Protein AF-A0A7S1IAM5-F1 (afdb_monomer_lite)

Sequence (178 aa):
SRVHEKMPWQCTGILQLQPPPAATAAVHCMEPLPDGLLAVSIDVGSGGGTGWHLVGATALSVPFACAVYVVDLTRSTVIVALKAHRDTVRCMCALPNGGLATGGGKHDATVRVWGPSWMKTEGEAVEGDSGQLQTVSEAIVLEKLGYCLALKALPDTKPGSGLFALAGARYNIVKICV

Foldseek 3Di:
DPDPPPPPDDDPAAADEWEPQQKDKDWQDKDDAPPQKIKTWIAIDRHRPHRDDDPRHHYEYDHDGQWIWIARPVVSYTQAIENAFPATFQEKDQAPQRKIWTAHAQVRFKIWIGGNCSVPDPDDPPPDDDPDHHYDHDTDIHNVLTHFNYKDWADDPDPPDRDTWIWGDDDPDIDIGD

Radius of gyration: 17.99 Å; chains: 1; bounding box: 57×42×45 Å

pLDDT: mean 85.85, std 16.1, range [36.22, 98.38]

Secondary structure (DSSP, 8-state):
-------------EEEEEPSTTEEEEEEEEEE-GGGEEEEEEEEEE--------TTEEEEE---TTEEEEEETTTTEEEEEE---SS---EEEE-TTS-EEEE--TTT--EEEE-GGGG---S---TTS--PPPEE---EEETTT-S-SEEEEEE--STT---EEEEEEETTEEEEE-

InterPro domains:
  IPR011047 Quinoprotein alcohol dehydrogenase-like superfamily [SSF50998] (17-116)
  IPR015943 WD40/YVTN repeat-like-containing domain superfamily [G3DSA:2.130.10.10] (9-137)

Structure (mmCIF, N/CA/C/O backbone):
data_AF-A0A7S1IAM5-F1
#
_entry.id   AF-A0A7S1IAM5-F1
#
loop_
_atom_site.group_PDB
_atom_site.id
_atom_site.type_symbol
_atom_site.label_atom_id
_atom_site.label_alt_id
_atom_site.label_comp_id
_atom_site.label_asym_id
_atom_site.label_entity_id
_atom_site.label_seq_id
_atom_site.pdbx_PDB_ins_code
_atom_site.Cartn_x
_atom_site.Cartn_y
_atom_site.Cartn_z
_atom_site.occupancy
_atom_site.B_iso_or_equiv
_atom_site.auth_seq_id
_atom_site.auth_comp_id
_atom_site.auth_asym_id
_atom_site.auth_atom_id
_atom_site.pdbx_PDB_model_num
ATOM 1 N N . SER A 1 1 ? -38.601 5.805 -18.388 1.00 47.31 1 SER A N 1
ATOM 2 C CA . SER A 1 1 ? -37.395 5.773 -19.238 1.00 47.31 1 SER A CA 1
ATOM 3 C C . SER A 1 1 ? -36.246 6.433 -18.488 1.00 47.31 1 SER A C 1
ATOM 5 O O . SER A 1 1 ? -36.083 7.643 -18.550 1.00 47.31 1 SER A O 1
ATOM 7 N N . ARG A 1 2 ? -35.485 5.669 -17.691 1.00 45.38 2 ARG A N 1
ATOM 8 C CA . ARG A 1 2 ? -34.255 6.192 -17.079 1.00 45.38 2 ARG A CA 1
ATOM 9 C C . ARG A 1 2 ? -33.126 5.991 -18.076 1.00 45.38 2 ARG A C 1
ATOM 11 O O . ARG A 1 2 ? -32.802 4.863 -18.430 1.00 45.38 2 ARG A O 1
ATOM 18 N N . VAL A 1 3 ? -32.651 7.114 -18.591 1.00 51.19 3 VAL A N 1
ATOM 19 C CA . VAL A 1 3 ? -31.561 7.230 -19.549 1.00 51.19 3 VAL A CA 1
ATOM 20 C C . VAL A 1 3 ? -30.326 6.558 -18.955 1.00 51.19 3 VAL A C 1
ATOM 22 O O . VAL A 1 3 ? -29.945 6.840 -17.822 1.00 51.19 3 VAL A O 1
ATOM 25 N N . HIS A 1 4 ? -29.731 5.647 -19.719 1.00 54.06 4 HIS A N 1
ATOM 26 C CA . HIS A 1 4 ? -28.371 5.182 -19.503 1.00 54.06 4 HIS A CA 1
ATOM 27 C C . HIS A 1 4 ? -27.433 6.388 -19.625 1.00 54.06 4 HIS A C 1
ATOM 29 O O . HIS A 1 4 ? -27.027 6.747 -20.730 1.00 54.06 4 HIS A O 1
ATOM 35 N N . GLU A 1 5 ? -27.106 7.035 -18.508 1.00 59.03 5 GLU A N 1
ATOM 36 C CA . GLU A 1 5 ? -25.933 7.901 -18.440 1.00 59.03 5 GLU A CA 1
ATOM 37 C C . GLU A 1 5 ? -24.716 7.017 -18.714 1.00 59.03 5 GLU A C 1
ATOM 39 O O . GLU A 1 5 ? -24.257 6.251 -17.866 1.00 59.03 5 GLU A O 1
ATOM 44 N N . LYS A 1 6 ? -24.234 7.057 -19.961 1.00 62.72 6 LYS A N 1
ATOM 45 C CA . LYS A 1 6 ? -22.914 6.545 -20.314 1.00 62.72 6 LYS A CA 1
ATOM 46 C C . LYS A 1 6 ? -21.925 7.321 -19.458 1.00 62.72 6 LYS A C 1
ATOM 48 O O . LYS A 1 6 ? -21.659 8.476 -19.766 1.00 62.72 6 LYS A O 1
ATOM 53 N N . MET A 1 7 ? -21.404 6.704 -18.400 1.00 58.72 7 MET A N 1
ATOM 54 C CA . MET A 1 7 ? -20.249 7.247 -17.694 1.00 58.72 7 MET A CA 1
ATOM 55 C C . MET A 1 7 ? -19.121 7.401 -18.724 1.00 58.72 7 MET A C 1
ATOM 57 O O . MET A 1 7 ? -18.696 6.390 -19.296 1.00 58.72 7 MET A O 1
ATOM 61 N N . PRO A 1 8 ? -18.679 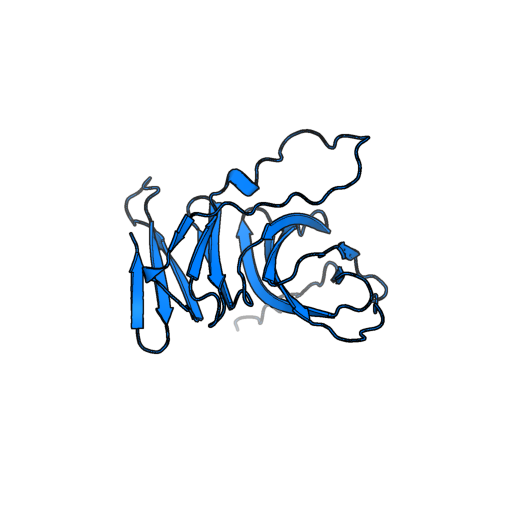8.631 -19.045 1.00 74.38 8 PRO A N 1
ATOM 62 C CA . PRO A 1 8 ? -17.608 8.820 -19.999 1.00 74.38 8 PRO A CA 1
ATOM 63 C C . PRO A 1 8 ? -16.304 8.539 -19.260 1.00 74.38 8 PRO A C 1
ATOM 65 O O . PRO A 1 8 ? -15.711 9.424 -18.653 1.00 74.38 8 PRO A O 1
ATOM 68 N N . TRP A 1 9 ? -15.873 7.281 -19.269 1.00 75.25 9 TRP A N 1
ATOM 69 C CA . TRP A 1 9 ? -14.523 6.933 -18.848 1.00 75.25 9 TRP A CA 1
ATOM 70 C C . TRP A 1 9 ? -13.544 7.678 -19.757 1.00 75.25 9 TRP A C 1
ATOM 72 O O . TRP A 1 9 ? -13.451 7.384 -20.949 1.00 75.25 9 TRP A O 1
ATOM 82 N N . GLN A 1 10 ? -12.848 8.670 -19.208 1.00 76.50 10 GLN A N 1
ATOM 83 C CA . GLN A 1 10 ? -11.787 9.388 -19.903 1.00 76.50 10 GLN A CA 1
ATOM 84 C C . GLN A 1 10 ? -10.450 8.974 -19.299 1.00 76.50 10 GLN A C 1
ATOM 86 O O . GLN A 1 10 ? -10.197 9.181 -18.115 1.00 76.50 10 GLN A O 1
ATOM 91 N N . CYS A 1 11 ? -9.595 8.367 -20.120 1.00 75.88 11 CYS A N 1
ATOM 92 C CA . CYS A 1 11 ? -8.197 8.163 -19.770 1.00 75.88 11 CYS A CA 1
ATOM 93 C C . CYS A 1 11 ? -7.481 9.510 -19.929 1.00 75.88 11 CYS A C 1
ATOM 95 O O . CYS A 1 11 ? -7.352 10.009 -21.044 1.00 75.88 11 CYS A O 1
ATOM 97 N N . THR A 1 12 ? -7.078 10.120 -18.815 1.00 79.81 12 THR A N 1
ATOM 98 C CA . THR A 1 12 ? -6.404 11.430 -18.791 1.00 79.81 12 THR A CA 1
ATOM 99 C C . THR A 1 12 ? -4.897 11.326 -19.029 1.00 79.81 12 THR A C 1
ATOM 101 O O . THR A 1 12 ? -4.267 12.311 -19.399 1.00 79.81 12 THR A O 1
ATOM 104 N N . GLY A 1 13 ? -4.323 10.135 -18.854 1.00 86.88 13 GLY A N 1
ATOM 105 C CA . GLY A 1 13 ? -2.911 9.848 -19.071 1.00 86.88 13 GLY A CA 1
ATOM 106 C C . GLY A 1 13 ? -2.575 8.403 -18.715 1.00 86.88 13 GLY A C 1
ATOM 107 O O . GLY A 1 13 ? -3.387 7.690 -18.120 1.00 86.88 13 GLY A O 1
ATOM 108 N N . ILE A 1 14 ? -1.371 7.969 -19.086 1.00 91.88 14 ILE A N 1
ATOM 109 C CA . ILE A 1 14 ? -0.841 6.654 -18.722 1.00 91.88 14 ILE A CA 1
ATOM 110 C C . ILE A 1 14 ? 0.396 6.869 -17.860 1.00 91.88 14 ILE A C 1
ATOM 112 O O . ILE A 1 14 ? 1.330 7.548 -18.276 1.00 91.88 14 ILE A O 1
ATOM 116 N N . LEU A 1 15 ? 0.409 6.280 -16.668 1.00 93.00 15 LEU A N 1
ATOM 117 C CA . LEU A 1 15 ? 1.576 6.253 -15.791 1.00 93.00 15 LEU A CA 1
ATOM 118 C C . LEU A 1 15 ? 2.219 4.877 -15.888 1.00 93.00 15 LEU A C 1
ATOM 120 O O . LEU A 1 15 ? 1.532 3.862 -15.766 1.00 93.00 15 LEU A O 1
ATOM 124 N N . GLN A 1 16 ? 3.530 4.836 -16.095 1.00 92.25 16 GLN A N 1
ATOM 125 C CA . GLN A 1 16 ? 4.264 3.587 -16.193 1.00 92.25 16 GLN A CA 1
ATOM 126 C C . GLN A 1 16 ? 5.327 3.497 -15.106 1.00 92.25 16 GLN A C 1
ATOM 128 O O . GLN A 1 16 ? 6.308 4.234 -15.113 1.00 92.25 16 GLN A O 1
ATOM 133 N N . LEU A 1 17 ? 5.158 2.533 -14.204 1.00 91.06 17 LEU A N 1
ATOM 134 C CA . LEU A 1 17 ? 6.149 2.224 -13.181 1.00 91.06 17 LEU A CA 1
ATOM 135 C C . LEU A 1 17 ? 7.381 1.583 -13.831 1.00 91.06 17 LEU A C 1
ATOM 137 O O . LEU A 1 17 ? 7.283 0.541 -14.480 1.00 91.06 17 LEU A O 1
ATOM 141 N N . GLN A 1 18 ? 8.532 2.221 -13.659 1.00 90.06 18 GLN A N 1
ATOM 142 C CA . GLN A 1 18 ? 9.816 1.801 -14.195 1.00 90.06 18 GLN A CA 1
ATOM 143 C C . GLN A 1 18 ? 10.714 1.257 -13.076 1.00 90.06 18 GLN A C 1
ATOM 145 O O . GLN A 1 18 ? 11.271 2.042 -12.301 1.00 90.06 18 GLN A O 1
ATOM 150 N N . PRO A 1 19 ? 10.862 -0.075 -12.966 1.00 88.38 19 PRO A N 1
ATOM 151 C CA . PRO A 1 19 ? 11.851 -0.672 -12.077 1.00 88.38 19 PRO A CA 1
ATOM 152 C C . PRO A 1 19 ? 13.279 -0.429 -12.595 1.00 88.38 19 PRO A C 1
ATOM 154 O O . PRO A 1 19 ? 13.461 0.063 -13.714 1.00 88.38 19 PRO A O 1
ATOM 157 N N . PRO A 1 20 ? 14.313 -0.801 -11.817 1.00 86.62 20 PRO A N 1
ATOM 158 C CA . PRO A 1 20 ? 15.690 -0.768 -12.288 1.00 86.62 20 PRO A CA 1
ATOM 159 C C . PRO A 1 20 ? 15.877 -1.560 -13.597 1.00 86.62 20 PRO A C 1
ATOM 161 O O . PRO A 1 20 ? 15.121 -2.500 -13.864 1.00 86.62 20 PRO A O 1
ATOM 164 N N . PRO A 1 21 ? 16.897 -1.231 -14.411 1.00 83.56 21 PRO A N 1
ATOM 165 C CA . PRO A 1 21 ? 17.196 -1.976 -15.630 1.00 83.56 21 PRO A CA 1
ATOM 166 C C . PRO A 1 21 ? 17.321 -3.483 -15.371 1.00 83.56 21 PRO A C 1
ATOM 168 O O . PRO A 1 21 ? 17.897 -3.894 -14.366 1.00 83.56 21 PRO A O 1
ATOM 171 N N . ALA A 1 22 ? 16.803 -4.298 -16.296 1.00 79.25 22 ALA A N 1
ATOM 172 C CA . ALA A 1 22 ? 16.767 -5.763 -16.199 1.00 79.25 22 ALA A CA 1
ATOM 173 C C . ALA A 1 22 ? 15.954 -6.327 -15.014 1.00 79.25 22 ALA A C 1
ATOM 175 O O . ALA A 1 22 ? 16.090 -7.505 -14.677 1.00 79.25 22 ALA A O 1
ATOM 176 N N . ALA A 1 23 ? 15.095 -5.508 -14.403 1.00 83.69 23 ALA A N 1
ATOM 177 C CA . ALA A 1 23 ? 14.074 -5.957 -13.475 1.00 83.69 23 ALA A CA 1
ATOM 178 C C . ALA A 1 23 ? 12.676 -5.793 -14.084 1.00 83.69 23 ALA A C 1
ATOM 180 O O . ALA A 1 23 ? 12.433 -4.965 -14.963 1.00 83.69 23 ALA A O 1
ATOM 181 N N . THR A 1 24 ? 11.737 -6.593 -13.592 1.00 82.69 24 THR A N 1
ATOM 182 C CA . THR A 1 24 ? 10.314 -6.482 -13.937 1.00 82.69 24 THR A CA 1
ATOM 183 C C . THR A 1 24 ? 9.550 -5.997 -12.719 1.00 82.69 24 THR A C 1
ATOM 185 O O . THR A 1 24 ? 9.876 -6.400 -11.608 1.00 82.69 24 THR A O 1
ATOM 188 N N . ALA A 1 25 ? 8.548 -5.142 -12.914 1.00 83.62 25 ALA A N 1
ATOM 189 C CA . ALA A 1 25 ? 7.653 -4.708 -11.849 1.00 83.62 25 ALA A CA 1
ATOM 190 C C . ALA A 1 25 ? 6.241 -5.205 -12.143 1.00 83.62 25 ALA A C 1
ATOM 192 O O . ALA A 1 25 ? 5.740 -5.036 -13.256 1.00 83.62 25 ALA A O 1
ATOM 193 N N . ALA A 1 26 ? 5.597 -5.782 -11.136 1.00 87.94 26 ALA A N 1
ATOM 194 C CA . ALA A 1 26 ? 4.183 -6.114 -11.168 1.00 87.94 26 ALA A CA 1
ATOM 195 C C . ALA A 1 26 ? 3.449 -5.310 -10.095 1.00 87.94 26 ALA A C 1
ATOM 197 O O . ALA A 1 26 ? 3.884 -5.263 -8.945 1.00 87.94 26 ALA A O 1
ATOM 198 N N . VAL A 1 27 ? 2.322 -4.700 -10.466 1.00 92.81 27 VAL A N 1
ATOM 19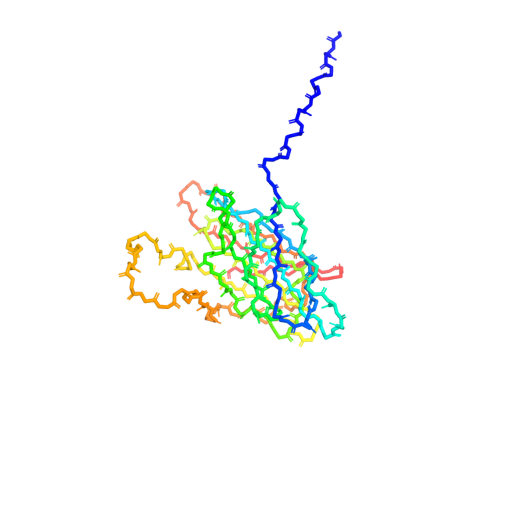9 C CA . VAL A 1 27 ? 1.408 -4.087 -9.497 1.00 92.81 27 VAL A CA 1
ATOM 200 C C . VAL A 1 27 ? 0.569 -5.190 -8.862 1.00 92.81 27 VAL A C 1
ATOM 202 O O . VAL A 1 27 ? -0.120 -5.924 -9.569 1.00 92.81 27 VAL A O 1
ATOM 205 N N . HIS A 1 28 ? 0.609 -5.302 -7.535 1.00 93.50 28 HIS A N 1
ATOM 206 C CA . HIS A 1 28 ? -0.130 -6.344 -6.808 1.00 93.50 28 HIS A CA 1
ATOM 207 C C . HIS A 1 28 ? -1.418 -5.848 -6.172 1.00 93.50 28 HIS A C 1
ATOM 209 O O . HIS A 1 28 ? -2.428 -6.550 -6.179 1.00 93.50 28 HIS A O 1
ATOM 215 N N . CYS A 1 29 ? -1.384 -4.650 -5.604 1.00 95.31 29 CYS A N 1
ATOM 216 C CA . CYS A 1 29 ? -2.560 -4.008 -5.047 1.00 95.31 29 CYS A CA 1
ATOM 217 C C . CYS A 1 29 ? -2.402 -2.492 -5.113 1.00 95.31 29 CYS A C 1
ATOM 219 O O . CYS A 1 29 ? -1.288 -1.965 -5.163 1.00 95.31 29 CYS A O 1
ATOM 221 N N . MET A 1 30 ? -3.535 -1.803 -5.135 1.00 97.69 30 MET A N 1
ATOM 222 C CA . MET A 1 30 ? -3.609 -0.349 -5.141 1.00 97.69 30 MET A CA 1
ATOM 223 C C . MET A 1 30 ? -4.673 0.093 -4.151 1.00 97.69 30 MET A C 1
ATOM 225 O O . MET A 1 30 ? -5.664 -0.614 -3.972 1.00 97.69 30 MET A O 1
ATOM 229 N N . GLU A 1 31 ? -4.463 1.247 -3.533 1.00 97.94 31 GLU A N 1
ATOM 230 C CA . GLU A 1 31 ? -5.406 1.840 -2.594 1.00 97.94 31 GLU A CA 1
ATOM 231 C C . GLU A 1 31 ? -5.499 3.344 -2.864 1.00 97.94 31 GLU A C 1
ATOM 233 O O . GLU A 1 31 ? -4.473 4.032 -2.802 1.00 97.94 31 GLU A O 1
ATOM 238 N N . PRO A 1 32 ? -6.693 3.869 -3.196 1.00 96.62 32 PRO A N 1
ATOM 239 C CA . PRO A 1 32 ? -6.880 5.302 -3.329 1.00 96.62 32 PRO A CA 1
ATOM 240 C C . PRO A 1 32 ? -6.680 5.965 -1.968 1.00 96.62 32 PRO A C 1
ATOM 242 O O . PRO A 1 32 ? -7.205 5.517 -0.949 1.00 96.62 32 PRO A O 1
ATOM 245 N N . LEU A 1 33 ? -5.927 7.053 -1.972 1.00 95.44 33 LEU A N 1
ATOM 246 C CA . LEU A 1 33 ? -5.717 7.907 -0.817 1.00 95.44 33 LEU A CA 1
ATOM 247 C C . LEU A 1 33 ? -6.429 9.254 -1.060 1.00 95.44 33 LEU A C 1
ATOM 249 O O . LEU A 1 33 ? -6.842 9.541 -2.189 1.00 95.44 33 LEU A O 1
ATOM 253 N N . PRO A 1 34 ? -6.624 10.080 -0.018 1.00 90.88 34 PRO A N 1
ATOM 254 C CA . PRO A 1 34 ? -7.127 11.443 -0.186 1.00 90.88 34 PRO A CA 1
ATOM 255 C C . PRO A 1 34 ? -6.285 12.280 -1.166 1.00 90.88 34 PRO A C 1
ATOM 257 O O . PRO A 1 34 ? -5.164 11.915 -1.514 1.00 90.88 34 PRO A O 1
ATOM 260 N N . ASP A 1 35 ? -6.839 13.408 -1.613 1.00 88.75 35 ASP A N 1
ATOM 261 C CA . ASP A 1 35 ? -6.121 14.449 -2.369 1.00 88.75 35 ASP A CA 1
ATOM 262 C C . ASP A 1 35 ? -5.515 14.002 -3.713 1.00 88.75 35 ASP A C 1
ATOM 264 O O . ASP A 1 35 ? -4.520 14.543 -4.189 1.00 88.75 35 ASP A O 1
ATOM 268 N N . GLY A 1 36 ? -6.137 13.014 -4.365 1.00 90.38 36 GLY A N 1
ATOM 269 C CA . GLY A 1 36 ? -5.683 12.523 -5.671 1.00 90.38 36 GLY A CA 1
ATOM 270 C C . GLY A 1 36 ? -4.413 11.675 -5.591 1.00 90.38 36 GLY A C 1
ATOM 271 O O . GLY A 1 36 ? -3.729 11.490 -6.599 1.00 90.38 36 GLY A O 1
ATOM 272 N N . LEU A 1 37 ? -4.102 11.153 -4.404 1.00 93.94 37 LEU A N 1
ATOM 273 C CA . LEU A 1 37 ? -2.987 10.248 -4.185 1.00 93.94 37 LEU A CA 1
ATOM 274 C C . LEU A 1 37 ? -3.411 8.788 -4.399 1.00 93.94 37 LEU A C 1
ATOM 276 O O . LEU A 1 37 ? -4.542 8.382 -4.127 1.00 93.94 37 LEU A O 1
ATOM 280 N N . LEU A 1 38 ? -2.472 7.965 -4.854 1.00 96.56 38 LEU A N 1
ATOM 281 C CA . LEU A 1 38 ? -2.659 6.530 -5.034 1.00 96.56 38 LEU A CA 1
ATOM 282 C C . LEU A 1 38 ? -1.496 5.774 -4.400 1.00 96.56 38 LEU A C 1
ATOM 284 O O . LEU A 1 38 ? -0.348 5.950 -4.803 1.00 96.56 38 LEU A O 1
ATOM 288 N N . ALA A 1 39 ? -1.785 4.900 -3.438 1.00 97.44 39 ALA A N 1
ATOM 289 C CA . ALA A 1 39 ? -0.815 3.921 -2.974 1.00 97.44 39 ALA A CA 1
ATOM 290 C C . ALA A 1 39 ? -0.784 2.745 -3.951 1.00 97.44 39 ALA A C 1
ATOM 292 O O . ALA A 1 39 ? -1.818 2.148 -4.251 1.00 97.44 39 ALA A O 1
ATOM 293 N N . VAL A 1 40 ? 0.403 2.386 -4.423 1.00 97.56 40 VAL A N 1
ATOM 294 C CA . VAL A 1 40 ? 0.623 1.290 -5.363 1.00 97.56 40 VAL A CA 1
ATOM 295 C C . VAL A 1 40 ? 1.678 0.361 -4.795 1.00 97.56 40 VAL A C 1
ATOM 297 O O . VAL A 1 40 ? 2.835 0.744 -4.623 1.00 97.56 40 VAL A O 1
ATOM 300 N N . SER A 1 41 ? 1.293 -0.877 -4.504 1.00 95.94 41 SER A N 1
ATOM 301 C CA . SER A 1 41 ? 2.267 -1.914 -4.201 1.00 95.94 41 SER A CA 1
ATOM 302 C C . SER A 1 41 ? 2.861 -2.452 -5.485 1.00 95.94 41 SER A C 1
ATOM 304 O O . SER A 1 41 ? 2.127 -2.835 -6.403 1.00 95.94 41 SER A O 1
ATOM 306 N N . ILE A 1 42 ? 4.185 -2.574 -5.482 1.00 90.25 42 ILE A N 1
ATOM 307 C CA . ILE A 1 42 ? 4.891 -3.331 -6.500 1.00 90.25 42 ILE A CA 1
ATOM 308 C C . ILE A 1 42 ? 5.665 -4.488 -5.893 1.00 90.25 42 ILE A C 1
ATOM 310 O O . ILE A 1 42 ? 6.195 -4.404 -4.780 1.00 90.25 42 ILE A O 1
ATOM 314 N N . ASP A 1 43 ? 5.777 -5.543 -6.681 1.00 83.94 43 ASP A N 1
ATOM 315 C CA . ASP A 1 43 ? 6.832 -6.523 -6.515 1.00 83.94 43 ASP A CA 1
ATOM 316 C C . ASP A 1 43 ? 7.798 -6.411 -7.686 1.00 83.94 43 ASP A C 1
ATOM 318 O O . ASP A 1 43 ? 7.382 -6.181 -8.827 1.00 83.94 43 ASP A O 1
ATOM 322 N N . VAL A 1 44 ? 9.088 -6.529 -7.386 1.00 75.50 44 VAL A N 1
ATOM 323 C CA . VAL A 1 44 ? 10.145 -6.426 -8.386 1.00 75.50 44 VAL A CA 1
ATOM 324 C C . VAL A 1 44 ? 10.773 -7.803 -8.530 1.00 75.50 44 VAL A C 1
ATOM 326 O O . VAL A 1 44 ? 11.514 -8.259 -7.662 1.00 75.50 44 VAL A O 1
ATOM 329 N N . GLY A 1 45 ? 10.444 -8.476 -9.629 1.00 70.44 45 GLY A N 1
ATOM 330 C CA . GLY A 1 45 ? 10.973 -9.791 -9.961 1.00 70.44 45 GLY A CA 1
ATOM 331 C C . GLY A 1 45 ? 12.259 -9.695 -10.777 1.00 70.44 45 GLY A C 1
ATOM 332 O O . GLY A 1 45 ? 12.417 -8.808 -11.624 1.00 70.44 45 GLY A O 1
ATOM 333 N N . SER A 1 46 ? 13.156 -10.658 -10.574 1.00 63.44 46 SER A N 1
ATOM 334 C CA . SER A 1 46 ? 14.281 -10.914 -11.468 1.00 63.44 46 SER A CA 1
ATOM 335 C C . SER A 1 46 ? 13.756 -11.533 -12.764 1.00 63.44 46 SER A C 1
ATOM 337 O O . SER A 1 46 ? 13.394 -12.704 -12.830 1.00 63.44 46 SER A O 1
ATOM 339 N N . GLY A 1 47 ? 13.694 -10.725 -13.814 1.00 61.12 47 GLY A N 1
ATOM 340 C CA . GLY A 1 47 ? 13.292 -11.161 -15.142 1.00 61.12 47 GLY A CA 1
ATOM 341 C C . GLY A 1 47 ? 13.969 -10.275 -16.169 1.00 61.12 47 GLY A C 1
ATOM 342 O O . GLY A 1 47 ? 14.020 -9.065 -15.980 1.00 61.12 47 GLY A O 1
ATOM 343 N N . GLY A 1 48 ? 14.476 -10.869 -17.253 1.00 56.78 48 GLY A N 1
ATOM 344 C CA . GLY A 1 48 ? 15.119 -10.173 -18.375 1.00 56.78 48 GLY A CA 1
ATOM 345 C C . GLY A 1 48 ? 14.151 -9.324 -19.204 1.00 56.78 48 GLY A C 1
ATOM 346 O O . GLY A 1 48 ? 14.192 -9.361 -20.430 1.00 56.78 48 GLY A O 1
ATOM 347 N N . GLY A 1 49 ? 13.246 -8.596 -18.547 1.00 56.44 49 GLY A N 1
ATOM 348 C CA . GLY A 1 49 ? 12.423 -7.584 -19.172 1.00 56.44 49 GLY A CA 1
ATOM 349 C C . GLY A 1 49 ? 13.344 -6.508 -19.717 1.00 56.44 49 GLY A C 1
ATOM 350 O O . GLY A 1 49 ? 13.923 -5.723 -18.969 1.00 56.44 49 GLY A O 1
ATOM 351 N N . THR A 1 50 ? 13.491 -6.472 -21.038 1.00 53.91 50 THR A N 1
ATOM 352 C CA . THR A 1 50 ? 13.919 -5.255 -21.720 1.00 53.91 50 THR A CA 1
ATOM 353 C C . THR A 1 50 ? 12.986 -4.148 -21.246 1.00 53.91 50 THR A C 1
ATOM 355 O O . THR A 1 50 ? 11.776 -4.367 -21.225 1.00 53.91 50 THR A O 1
ATOM 358 N N . GLY A 1 51 ? 13.526 -3.016 -20.792 1.00 59.16 51 GLY A N 1
ATOM 359 C CA . GLY A 1 51 ? 12.751 -1.903 -20.241 1.00 59.16 51 GLY A CA 1
ATOM 360 C C . GLY A 1 51 ? 11.808 -1.319 -21.286 1.00 59.16 51 GLY A C 1
ATOM 361 O O . GLY A 1 51 ? 12.132 -0.336 -21.945 1.00 59.16 51 GLY A O 1
ATOM 362 N N . TRP A 1 52 ? 10.658 -1.961 -21.476 1.00 67.69 52 TRP A N 1
ATOM 363 C CA . TRP A 1 52 ? 9.611 -1.488 -22.358 1.00 67.69 52 TRP A CA 1
ATOM 364 C C . TRP A 1 52 ? 9.108 -0.183 -21.771 1.00 67.69 52 TRP A C 1
ATOM 366 O O . TRP A 1 52 ? 8.615 -0.167 -20.649 1.00 67.69 52 TRP A O 1
ATOM 376 N N . HIS A 1 53 ? 9.246 0.904 -22.515 1.00 76.62 53 HIS A N 1
ATOM 377 C CA . HIS A 1 53 ? 8.584 2.159 -22.211 1.00 76.62 53 HIS A CA 1
ATOM 378 C C . HIS A 1 53 ? 7.444 2.331 -23.209 1.00 76.62 53 HIS A C 1
ATOM 380 O O . HIS A 1 53 ? 7.668 2.351 -24.421 1.00 76.62 53 HIS A O 1
ATOM 386 N N . LEU A 1 54 ? 6.215 2.400 -22.710 1.00 83.38 54 LEU A N 1
ATOM 387 C CA . LEU A 1 54 ? 5.040 2.633 -23.525 1.00 83.38 54 LEU A CA 1
ATOM 388 C C . LEU A 1 54 ? 5.084 4.076 -24.032 1.00 83.38 54 LEU A C 1
ATOM 390 O O . LEU A 1 54 ? 5.203 5.026 -23.259 1.00 83.38 54 LEU A O 1
ATOM 394 N N . VAL A 1 55 ? 4.994 4.246 -25.349 1.00 86.06 55 VAL A N 1
ATOM 395 C CA . VAL A 1 55 ? 5.002 5.574 -25.970 1.00 86.06 55 VAL A CA 1
ATOM 396 C C . VAL A 1 55 ? 3.821 6.390 -25.440 1.00 86.06 55 VAL A C 1
ATOM 398 O O . VAL A 1 55 ? 2.684 5.927 -25.466 1.00 86.06 55 VAL A O 1
ATOM 401 N N . GLY A 1 56 ? 4.099 7.603 -24.957 1.00 86.62 56 GLY A N 1
ATOM 402 C CA . GLY A 1 56 ? 3.094 8.501 -24.382 1.00 86.62 56 GLY A CA 1
ATOM 403 C C . GLY A 1 56 ? 2.778 8.260 -22.902 1.00 86.62 56 GLY A C 1
ATOM 404 O O . GLY A 1 56 ? 1.980 9.009 -22.346 1.00 86.62 56 GLY A O 1
ATOM 405 N N . ALA A 1 57 ? 3.395 7.264 -22.256 1.00 90.75 57 ALA A N 1
ATOM 406 C CA . ALA A 1 57 ? 3.304 7.108 -20.810 1.00 90.75 57 ALA A CA 1
ATOM 407 C C . ALA A 1 57 ? 4.303 8.017 -20.077 1.00 90.75 57 ALA A C 1
ATOM 409 O O . ALA A 1 57 ? 5.429 8.221 -20.532 1.00 90.75 57 ALA A O 1
ATOM 410 N N . THR A 1 58 ? 3.900 8.521 -18.912 1.00 92.19 58 THR A N 1
ATOM 411 C CA . THR A 1 58 ? 4.802 9.163 -17.956 1.00 92.19 58 THR A CA 1
ATOM 412 C C . THR A 1 58 ? 5.504 8.081 -17.144 1.00 92.19 58 THR A C 1
ATOM 414 O O . THR A 1 58 ? 4.871 7.347 -16.382 1.00 92.19 58 THR A O 1
ATOM 417 N N . ALA A 1 59 ? 6.819 7.980 -17.309 1.00 90.94 59 ALA A N 1
ATOM 418 C CA . ALA A 1 59 ? 7.668 7.075 -16.550 1.00 90.94 59 ALA A CA 1
ATOM 419 C C . ALA A 1 59 ? 7.793 7.489 -15.074 1.00 90.94 59 ALA A C 1
ATOM 421 O O . ALA A 1 59 ? 8.140 8.626 -14.764 1.00 90.94 59 ALA A O 1
ATOM 422 N N . LEU A 1 60 ? 7.588 6.535 -14.166 1.00 92.38 60 LEU A N 1
ATOM 423 C CA . LEU A 1 60 ? 7.693 6.704 -12.720 1.00 92.38 60 LEU A CA 1
ATOM 424 C C . LEU A 1 60 ? 8.739 5.745 -12.152 1.00 92.38 60 LEU A C 1
ATOM 426 O O . LEU A 1 60 ? 8.530 4.535 -12.150 1.00 92.38 60 LEU A O 1
ATOM 430 N N . SER A 1 61 ? 9.857 6.270 -11.653 1.00 90.12 61 SER A N 1
ATOM 431 C CA . SER A 1 61 ? 10.939 5.444 -11.101 1.00 90.12 61 SER A CA 1
ATOM 432 C C . SER A 1 61 ? 10.511 4.718 -9.822 1.00 90.12 61 SER A C 1
ATOM 434 O O . SER A 1 61 ? 10.076 5.348 -8.855 1.00 90.12 61 SER A O 1
ATOM 436 N N . VAL A 1 62 ? 10.670 3.391 -9.805 1.00 90.62 62 VAL A N 1
ATOM 437 C CA . VAL A 1 62 ? 10.304 2.529 -8.675 1.00 90.62 62 VAL A CA 1
ATOM 438 C C . VAL A 1 62 ? 11.416 1.521 -8.314 1.00 90.62 62 VAL A C 1
ATOM 440 O O . VAL A 1 62 ? 11.358 0.341 -8.653 1.00 90.62 62 VAL A O 1
ATOM 443 N N . PRO A 1 63 ? 12.476 1.962 -7.612 1.00 89.12 63 PRO A N 1
ATOM 444 C CA . PRO A 1 63 ? 13.700 1.169 -7.449 1.00 89.12 63 PRO A CA 1
ATOM 445 C C . PRO A 1 63 ? 13.656 0.032 -6.408 1.00 89.12 63 PRO A C 1
ATOM 447 O O . PRO A 1 63 ? 14.615 -0.731 -6.313 1.00 89.12 63 PRO A O 1
ATOM 450 N N . PHE A 1 64 ? 12.606 -0.085 -5.596 1.00 89.12 64 PHE A N 1
ATOM 451 C CA . PHE A 1 64 ? 12.547 -0.974 -4.433 1.00 89.12 64 PHE A CA 1
ATOM 452 C C . PHE A 1 64 ? 11.512 -2.085 -4.625 1.00 89.12 64 PHE A C 1
ATOM 454 O O . PHE A 1 64 ? 10.348 -1.828 -4.927 1.00 89.12 64 PHE A O 1
ATOM 461 N N . ALA A 1 65 ? 11.933 -3.326 -4.378 1.00 86.31 65 ALA A N 1
ATOM 462 C CA . ALA A 1 65 ? 11.042 -4.478 -4.284 1.00 86.31 65 ALA A CA 1
ATOM 463 C C . ALA A 1 65 ? 10.194 -4.431 -3.003 1.00 86.31 65 ALA A C 1
ATOM 465 O O . ALA A 1 65 ? 10.615 -3.841 -2.004 1.00 86.31 65 ALA A O 1
ATOM 466 N N . CYS A 1 66 ? 9.034 -5.100 -3.018 1.00 90.56 66 CYS A N 1
ATOM 467 C CA . CYS A 1 66 ? 8.155 -5.264 -1.848 1.00 90.56 66 CYS A CA 1
ATOM 468 C C . CYS A 1 66 ? 7.796 -3.935 -1.146 1.00 90.56 66 CYS A C 1
ATOM 470 O O . CYS A 1 66 ? 7.594 -3.872 0.072 1.00 90.56 66 CYS A O 1
ATOM 472 N N . ALA A 1 67 ? 7.735 -2.857 -1.928 1.00 93.19 67 ALA A N 1
ATOM 473 C CA . ALA A 1 67 ? 7.480 -1.505 -1.464 1.00 93.19 67 ALA A CA 1
ATOM 474 C C . ALA A 1 67 ? 6.066 -1.046 -1.839 1.00 93.19 67 ALA A C 1
ATOM 476 O O . ALA A 1 67 ? 5.400 -1.624 -2.705 1.00 93.19 67 ALA A O 1
ATOM 477 N N . VAL A 1 68 ? 5.623 0.022 -1.178 1.00 95.94 68 VAL A N 1
ATOM 478 C CA . VAL A 1 68 ? 4.437 0.785 -1.572 1.00 95.94 68 VAL A CA 1
ATOM 479 C C . VAL A 1 68 ? 4.882 2.166 -2.014 1.00 95.94 68 VAL A C 1
ATOM 481 O O . VAL A 1 68 ? 5.551 2.875 -1.269 1.00 95.94 68 VAL A O 1
ATOM 484 N N . TYR A 1 69 ? 4.501 2.545 -3.222 1.00 95.94 69 TYR A N 1
ATOM 485 C CA . TYR A 1 69 ? 4.745 3.862 -3.784 1.00 95.94 69 TYR A CA 1
ATOM 486 C C . TYR A 1 69 ? 3.494 4.703 -3.645 1.00 95.94 69 TYR A C 1
ATOM 488 O O . TYR A 1 69 ? 2.422 4.260 -4.043 1.00 95.94 69 TYR A O 1
ATOM 496 N N . VAL A 1 70 ? 3.624 5.910 -3.105 1.00 95.75 70 VAL A N 1
ATOM 497 C CA . VAL A 1 70 ? 2.539 6.887 -3.176 1.00 95.75 70 VAL A CA 1
ATOM 498 C C . VAL A 1 70 ? 2.770 7.761 -4.396 1.00 95.75 70 VAL A C 1
ATOM 500 O O . VAL A 1 70 ? 3.823 8.389 -4.540 1.00 95.75 70 VAL A O 1
ATOM 503 N N . VAL A 1 71 ? 1.783 7.753 -5.281 1.00 95.25 71 VAL A N 1
ATOM 504 C CA . VAL A 1 71 ? 1.781 8.467 -6.551 1.00 95.25 71 VAL A CA 1
ATOM 505 C C . VAL A 1 71 ? 0.806 9.629 -6.451 1.00 95.25 71 VAL A C 1
ATOM 507 O O . VAL A 1 71 ? -0.358 9.428 -6.110 1.00 95.25 71 VAL A O 1
ATOM 510 N N . ASP A 1 72 ? 1.273 10.829 -6.771 1.00 93.00 72 ASP A N 1
ATOM 511 C CA . ASP A 1 72 ? 0.415 11.982 -7.014 1.00 93.00 72 ASP A CA 1
ATOM 512 C C . ASP A 1 72 ? -0.095 11.906 -8.455 1.00 93.00 72 ASP A C 1
ATOM 514 O O . ASP A 1 72 ? 0.677 12.026 -9.413 1.00 93.00 72 ASP A O 1
ATOM 518 N N . LEU A 1 73 ? -1.398 11.669 -8.614 1.00 92.19 73 LEU A N 1
ATOM 519 C CA . LEU A 1 73 ? -2.017 11.513 -9.929 1.00 92.19 73 LEU A CA 1
ATOM 520 C C . LEU A 1 73 ? -2.163 12.847 -10.672 1.00 92.19 73 LEU A C 1
ATOM 522 O O . LEU A 1 73 ? -2.212 12.853 -11.900 1.00 92.19 73 LEU A O 1
ATOM 526 N N . THR A 1 74 ? -2.204 13.970 -9.953 1.00 91.06 74 THR A N 1
ATOM 527 C CA . THR A 1 74 ? -2.308 15.311 -10.543 1.00 91.06 74 THR A CA 1
ATOM 528 C C . THR A 1 74 ? -0.970 15.727 -11.137 1.00 91.06 74 THR A C 1
ATOM 530 O O . THR A 1 74 ? -0.902 16.227 -12.259 1.00 91.06 74 THR A O 1
ATOM 533 N N . ARG A 1 75 ? 0.114 15.487 -10.395 1.00 90.00 75 ARG A N 1
ATOM 534 C CA . ARG A 1 75 ? 1.480 15.825 -10.812 1.00 90.00 75 ARG A CA 1
ATOM 535 C C . ARG A 1 75 ? 2.130 14.731 -11.648 1.00 90.00 75 ARG A C 1
ATOM 537 O O . ARG A 1 75 ? 3.150 14.992 -12.276 1.00 90.00 75 ARG A O 1
ATOM 544 N N . SER A 1 76 ? 1.541 13.533 -11.685 1.00 92.31 76 SER A N 1
ATOM 545 C CA . SER A 1 76 ? 2.126 12.351 -12.325 1.00 92.31 76 SER A CA 1
ATOM 546 C C . SER A 1 76 ? 3.536 12.068 -11.797 1.00 92.31 76 SER A C 1
ATOM 548 O O . SER A 1 76 ? 4.471 11.869 -12.569 1.00 92.31 76 SER A O 1
ATOM 550 N N . THR A 1 77 ? 3.701 12.082 -10.471 1.00 91.25 77 THR A N 1
ATOM 551 C CA . THR A 1 77 ? 4.990 11.855 -9.803 1.00 91.25 77 THR A CA 1
ATOM 552 C C . THR A 1 77 ? 4.863 10.854 -8.664 1.00 91.25 77 THR A C 1
ATOM 554 O O . THR A 1 77 ? 3.820 10.719 -8.030 1.00 91.25 77 THR A O 1
ATOM 557 N N . VAL A 1 78 ? 5.959 10.160 -8.366 1.00 93.00 78 VAL A N 1
ATOM 558 C CA . VAL A 1 78 ? 6.098 9.412 -7.114 1.00 93.00 78 VAL A CA 1
ATOM 559 C C . VAL A 1 78 ? 6.578 10.381 -6.041 1.00 93.00 78 VAL A C 1
ATOM 561 O O . VAL A 1 78 ? 7.599 11.037 -6.235 1.00 93.00 78 VAL A O 1
ATOM 564 N N . ILE A 1 79 ? 5.870 10.451 -4.914 1.00 91.88 79 ILE A N 1
ATOM 565 C CA . ILE A 1 79 ? 6.222 11.360 -3.812 1.00 91.88 79 ILE A CA 1
ATOM 566 C C . ILE A 1 79 ? 6.923 10.643 -2.656 1.00 91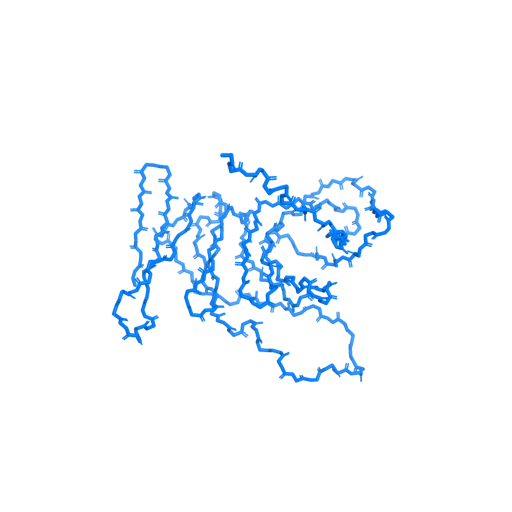.88 79 ILE A C 1
ATOM 568 O O . ILE A 1 79 ? 7.789 11.222 -2.010 1.00 91.88 79 ILE A O 1
ATOM 572 N N . VAL A 1 80 ? 6.609 9.366 -2.414 1.00 93.25 80 VAL A N 1
ATOM 573 C CA . VAL A 1 80 ? 7.272 8.575 -1.369 1.00 93.25 80 VAL A CA 1
ATOM 574 C C . VAL A 1 80 ? 7.290 7.088 -1.712 1.00 93.25 80 VAL A C 1
ATOM 576 O O . VAL A 1 80 ? 6.365 6.565 -2.336 1.00 93.25 80 VAL A O 1
ATOM 579 N N . ALA A 1 81 ? 8.337 6.396 -1.266 1.00 94.25 81 ALA A N 1
ATOM 580 C CA . ALA A 1 81 ? 8.390 4.941 -1.192 1.00 94.25 81 ALA A CA 1
ATOM 581 C C . ALA A 1 81 ? 8.392 4.465 0.265 1.00 94.25 81 ALA A C 1
ATOM 583 O O . ALA A 1 81 ? 9.291 4.774 1.048 1.00 94.25 81 ALA A O 1
ATOM 584 N N . LEU A 1 82 ? 7.411 3.646 0.617 1.00 95.50 82 LEU A N 1
ATOM 585 C CA . LEU A 1 82 ? 7.353 2.921 1.877 1.00 95.50 82 LEU A CA 1
ATOM 586 C C . LEU A 1 82 ? 8.066 1.579 1.679 1.00 95.50 82 LEU A C 1
ATOM 588 O O . LEU A 1 82 ? 7.596 0.733 0.913 1.00 95.50 82 LEU A O 1
ATOM 592 N N . LYS A 1 83 ? 9.201 1.365 2.356 1.00 93.75 83 LYS A N 1
ATOM 593 C CA . LYS A 1 83 ? 9.907 0.070 2.365 1.00 93.75 83 LYS A CA 1
ATOM 594 C C . LYS A 1 83 ? 9.130 -0.906 3.239 1.00 93.75 83 LYS A C 1
ATOM 596 O O . LYS A 1 83 ? 9.424 -1.084 4.423 1.00 93.75 83 LYS A O 1
ATOM 601 N N . ALA A 1 84 ? 8.065 -1.440 2.653 1.00 90.25 84 ALA A N 1
ATOM 602 C CA . ALA A 1 84 ? 6.945 -1.924 3.425 1.00 90.25 84 ALA A CA 1
ATOM 603 C C . ALA A 1 84 ? 7.186 -3.307 4.015 1.00 90.25 84 ALA A C 1
ATOM 605 O O . AL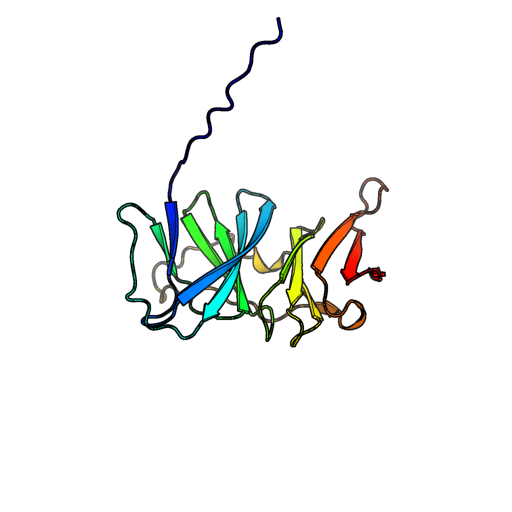A A 1 84 ? 7.127 -3.455 5.227 1.00 90.25 84 ALA A O 1
ATOM 606 N N . HIS A 1 85 ? 7.488 -4.314 3.206 1.00 95.25 85 HIS A N 1
ATOM 607 C CA . HIS A 1 85 ? 7.519 -5.695 3.685 1.00 95.25 85 HIS A CA 1
ATOM 608 C C . HIS A 1 85 ? 8.730 -6.455 3.141 1.00 95.25 85 HIS A C 1
ATOM 610 O O . HIS A 1 85 ? 9.386 -6.020 2.199 1.00 95.25 85 HIS A O 1
ATOM 616 N N . ARG A 1 86 ? 9.053 -7.594 3.764 1.00 94.12 86 ARG A N 1
ATOM 617 C CA . ARG A 1 86 ? 10.086 -8.529 3.273 1.00 94.12 86 ARG A CA 1
ATOM 618 C C . ARG A 1 86 ? 9.557 -9.515 2.220 1.00 94.12 86 ARG A C 1
ATOM 620 O O . ARG A 1 86 ? 10.300 -10.375 1.765 1.00 94.12 86 ARG A O 1
ATOM 627 N N . ASP A 1 87 ? 8.275 -9.411 1.893 1.00 94.31 87 ASP A N 1
ATOM 628 C CA . ASP A 1 87 ? 7.518 -10.219 0.935 1.00 94.31 87 ASP A CA 1
ATOM 629 C C . ASP A 1 87 ? 6.480 -9.295 0.266 1.00 94.31 87 ASP A C 1
ATOM 631 O O . ASP A 1 87 ? 6.224 -8.197 0.772 1.00 94.31 87 ASP A O 1
ATOM 635 N N . THR A 1 88 ? 5.862 -9.720 -0.837 1.00 93.25 88 THR A N 1
ATOM 636 C CA . THR A 1 88 ? 4.898 -8.929 -1.617 1.00 93.25 88 THR A CA 1
ATOM 637 C C . THR A 1 88 ? 3.826 -8.294 -0.722 1.00 93.25 88 THR A C 1
ATOM 639 O O . THR A 1 88 ? 3.218 -8.984 0.099 1.00 93.25 88 THR A O 1
ATOM 642 N N . VAL A 1 89 ? 3.496 -7.014 -0.919 1.00 96.69 89 VAL A N 1
ATOM 643 C CA . VAL A 1 89 ? 2.353 -6.399 -0.221 1.00 96.69 89 VAL A CA 1
ATOM 644 C C . VAL A 1 89 ? 1.058 -6.873 -0.877 1.00 96.69 89 VAL A C 1
ATOM 646 O O . VAL A 1 89 ? 0.834 -6.686 -2.072 1.00 96.69 89 VAL A O 1
ATOM 649 N N . ARG A 1 90 ? 0.209 -7.548 -0.104 1.00 95.75 90 ARG A N 1
ATOM 650 C CA . ARG A 1 90 ? -0.981 -8.244 -0.618 1.00 95.75 90 ARG A CA 1
ATOM 651 C C . ARG A 1 90 ? -2.265 -7.453 -0.481 1.00 95.75 90 ARG A C 1
ATOM 653 O O . ARG A 1 90 ? -3.192 -7.672 -1.253 1.00 95.75 90 ARG A O 1
ATOM 660 N N . CYS A 1 91 ? -2.335 -6.583 0.513 1.00 97.50 91 CYS A N 1
ATOM 661 C CA . CYS A 1 91 ? -3.492 -5.739 0.744 1.00 97.50 91 CYS A CA 1
ATOM 662 C C . CYS A 1 91 ? -3.070 -4.430 1.399 1.00 97.50 91 CYS A C 1
ATOM 664 O O . CYS A 1 91 ? -2.040 -4.353 2.072 1.00 97.50 91 CYS A O 1
ATOM 666 N N . MET A 1 92 ? -3.883 -3.403 1.191 1.00 98.38 92 MET A N 1
ATOM 667 C CA . MET A 1 92 ? -3.706 -2.079 1.766 1.00 98.38 92 MET A CA 1
ATOM 668 C C . MET A 1 92 ? -5.061 -1.552 2.238 1.00 98.38 92 MET A C 1
ATOM 670 O O . MET A 1 92 ? -6.100 -2.082 1.848 1.00 98.38 92 MET A O 1
ATOM 674 N N . CYS A 1 93 ? -5.047 -0.558 3.119 1.00 97.94 93 CYS A N 1
ATOM 675 C CA . CYS A 1 93 ? -6.248 0.137 3.568 1.00 97.94 93 CYS A CA 1
ATOM 676 C C . CYS A 1 93 ? -5.885 1.563 3.969 1.00 97.94 93 CYS A C 1
ATOM 678 O O . CYS A 1 93 ? -5.075 1.751 4.885 1.00 97.94 93 CYS A O 1
ATOM 680 N N . ALA A 1 94 ? -6.500 2.555 3.327 1.00 97.50 94 ALA A N 1
ATOM 681 C CA . ALA A 1 94 ? -6.431 3.934 3.784 1.00 97.50 94 ALA A CA 1
ATOM 682 C C . ALA A 1 94 ? -7.011 4.033 5.204 1.00 97.50 94 ALA A C 1
ATOM 684 O O . ALA A 1 94 ? -8.003 3.372 5.536 1.00 97.50 94 ALA A O 1
ATOM 685 N N . LEU A 1 95 ? -6.375 4.828 6.064 1.00 96.56 95 LEU A N 1
ATOM 686 C CA . LEU A 1 95 ? -6.787 4.983 7.456 1.00 96.56 95 LEU A CA 1
ATOM 687 C C . LEU A 1 95 ? -7.491 6.331 7.672 1.00 96.56 95 LEU A C 1
ATOM 689 O O . LEU A 1 95 ? -7.106 7.324 7.054 1.00 96.56 95 LEU A O 1
ATOM 693 N N . PRO A 1 96 ? -8.475 6.415 8.591 1.00 93.88 96 PRO A N 1
ATOM 694 C CA . PRO A 1 96 ? -9.212 7.653 8.864 1.00 93.88 96 PRO A CA 1
ATOM 695 C C . PRO A 1 96 ? -8.334 8.836 9.293 1.00 93.88 96 PRO A C 1
ATOM 697 O O . PRO A 1 96 ? -8.720 9.985 9.123 1.00 93.88 96 PRO A O 1
ATOM 700 N N . ASN A 1 97 ? -7.146 8.565 9.839 1.00 91.38 97 ASN A N 1
ATOM 701 C CA . ASN A 1 97 ? -6.174 9.575 10.257 1.00 91.38 97 ASN A CA 1
ATOM 702 C C . ASN A 1 97 ? -5.242 10.052 9.121 1.00 91.38 97 ASN A C 1
ATOM 704 O O . ASN A 1 97 ? -4.216 10.665 9.407 1.00 91.38 97 ASN A O 1
ATOM 708 N N . GLY A 1 98 ? -5.540 9.716 7.860 1.00 92.19 98 GLY A N 1
ATOM 709 C CA . GLY A 1 98 ? -4.676 9.997 6.705 1.00 92.19 98 GLY A CA 1
ATOM 710 C C . GLY A 1 98 ? -3.467 9.062 6.590 1.00 92.19 98 GLY A C 1
ATOM 711 O O . GLY A 1 98 ? -2.597 9.264 5.748 1.00 92.19 98 GLY A O 1
ATOM 712 N N . GLY A 1 99 ? -3.381 8.046 7.449 1.00 94.75 99 GLY A N 1
ATOM 713 C CA . GLY A 1 99 ? -2.374 7.000 7.365 1.00 94.75 99 GLY A CA 1
ATOM 714 C C . GLY A 1 99 ? -2.719 5.912 6.347 1.00 94.75 99 GLY A C 1
ATOM 715 O O . GLY A 1 99 ? -3.735 5.949 5.653 1.00 94.75 99 GLY A O 1
ATOM 716 N N . LEU A 1 100 ? -1.875 4.887 6.314 1.00 97.50 100 LEU A N 1
ATOM 717 C CA . LEU A 1 100 ? -2.054 3.695 5.490 1.00 97.50 100 LEU A CA 1
ATOM 718 C C . LEU A 1 100 ? -1.751 2.457 6.333 1.00 97.50 100 LEU A C 1
ATOM 720 O O . LEU A 1 100 ? -0.820 2.464 7.134 1.00 97.50 100 LEU A O 1
ATOM 724 N N . ALA A 1 101 ? -2.505 1.379 6.148 1.00 97.94 101 ALA A N 1
ATOM 725 C CA . ALA A 1 101 ? -2.122 0.052 6.615 1.00 97.94 101 ALA A CA 1
ATOM 726 C C . ALA A 1 101 ? -1.752 -0.831 5.422 1.00 97.94 101 ALA A C 1
ATOM 728 O O . ALA A 1 101 ? -2.442 -0.811 4.405 1.00 97.94 101 ALA A O 1
ATOM 729 N N . THR A 1 102 ? -0.686 -1.617 5.550 1.00 98.38 102 THR A N 1
ATOM 730 C CA . THR A 1 102 ? -0.186 -2.528 4.512 1.00 98.38 102 THR A CA 1
ATOM 731 C C . THR A 1 102 ? -0.034 -3.934 5.087 1.00 98.38 102 THR A C 1
ATOM 733 O O . THR A 1 102 ? 0.463 -4.103 6.199 1.00 98.38 102 THR A O 1
ATOM 736 N N . GLY A 1 103 ? -0.488 -4.953 4.361 1.00 98.06 103 GLY A N 1
ATOM 737 C CA . GLY A 1 103 ? -0.351 -6.360 4.736 1.00 98.06 103 GLY A CA 1
ATOM 738 C C . GLY A 1 103 ? 0.699 -7.060 3.881 1.00 98.06 103 GLY A C 1
ATOM 739 O O . GLY A 1 103 ? 0.570 -7.093 2.656 1.00 98.06 103 GLY A O 1
ATOM 740 N N . GLY A 1 104 ? 1.713 -7.638 4.521 1.00 97.12 104 GLY A N 1
ATOM 741 C CA . GLY A 1 104 ? 2.776 -8.385 3.856 1.00 97.12 104 GLY A CA 1
ATOM 742 C C . GLY A 1 104 ? 2.339 -9.777 3.409 1.00 97.12 104 GLY A C 1
ATOM 743 O O . GLY A 1 104 ? 1.319 -10.314 3.850 1.00 97.12 104 GLY A O 1
ATOM 744 N N . GLY A 1 105 ? 3.135 -10.370 2.524 1.00 95.50 105 GLY A N 1
ATOM 745 C CA . GLY A 1 105 ? 2.942 -11.723 2.017 1.00 95.50 105 GLY A CA 1
ATOM 746 C C . GLY A 1 105 ? 3.115 -12.798 3.092 1.00 95.50 105 GLY A C 1
ATOM 747 O O . GLY A 1 105 ? 3.310 -12.518 4.274 1.00 95.50 105 GLY A O 1
ATOM 748 N N . LYS A 1 106 ? 3.021 -14.068 2.693 1.00 95.12 106 LYS A N 1
ATOM 749 C CA . LYS A 1 106 ? 3.033 -15.208 3.624 1.00 95.12 106 LYS A CA 1
ATOM 750 C C . LYS A 1 106 ? 4.339 -15.307 4.424 1.00 95.12 106 LYS A C 1
ATOM 752 O O . LYS A 1 106 ? 4.297 -15.791 5.553 1.00 95.12 106 LYS A O 1
ATOM 757 N N . HIS A 1 107 ? 5.467 -14.899 3.844 1.00 95.75 107 HIS A N 1
ATOM 758 C CA . HIS A 1 107 ? 6.791 -15.000 4.461 1.00 95.75 107 HIS A CA 1
ATOM 759 C C . HIS A 1 107 ? 7.154 -13.789 5.324 1.00 95.75 107 HIS A C 1
ATOM 761 O O . HIS A 1 107 ? 8.001 -13.914 6.204 1.00 95.75 107 HIS A O 1
ATOM 767 N N . ASP A 1 108 ? 6.499 -12.646 5.110 1.00 96.50 108 ASP A N 1
ATOM 768 C CA . ASP A 1 108 ? 6.576 -11.499 6.018 1.00 96.50 108 ASP A CA 1
ATOM 769 C C . ASP A 1 108 ? 5.557 -11.647 7.158 1.00 96.50 108 ASP A C 1
ATOM 771 O O . ASP A 1 108 ? 5.906 -11.521 8.325 1.00 96.50 108 ASP A O 1
ATOM 775 N N . ALA A 1 109 ? 4.313 -12.000 6.816 1.00 96.62 109 ALA A N 1
ATOM 776 C CA . ALA A 1 109 ? 3.201 -12.261 7.725 1.00 96.62 109 ALA A CA 1
ATOM 777 C C . ALA A 1 109 ? 2.991 -11.171 8.789 1.00 96.62 109 ALA A C 1
ATOM 779 O O . ALA A 1 109 ? 2.581 -11.479 9.907 1.00 96.62 109 ALA A O 1
ATOM 780 N N . THR A 1 110 ? 3.223 -9.904 8.441 1.00 97.56 110 THR A N 1
ATOM 781 C CA . THR A 1 110 ? 2.911 -8.765 9.307 1.00 97.56 110 THR A CA 1
ATOM 782 C C . THR A 1 110 ? 1.954 -7.792 8.637 1.00 97.56 110 THR A C 1
ATOM 784 O O . THR A 1 110 ? 1.853 -7.717 7.410 1.00 97.56 110 THR A O 1
ATOM 787 N N . VAL A 1 111 ? 1.264 -7.011 9.464 1.00 98.19 111 VAL A N 1
ATOM 788 C CA . VAL A 1 111 ? 0.604 -5.780 9.030 1.00 98.19 111 VAL A CA 1
ATOM 789 C C . VAL A 1 111 ? 1.432 -4.610 9.534 1.00 98.19 111 VAL A C 1
ATOM 791 O O . VAL A 1 111 ? 1.868 -4.618 10.684 1.00 98.19 111 VAL A O 1
ATOM 794 N N . ARG A 1 112 ? 1.659 -3.608 8.692 1.00 98.00 112 ARG A N 1
ATOM 795 C CA . ARG A 1 112 ? 2.349 -2.373 9.060 1.00 98.00 112 ARG A CA 1
ATOM 796 C C . ARG A 1 112 ? 1.425 -1.180 8.942 1.00 98.00 112 ARG A C 1
ATOM 798 O O . ARG A 1 112 ? 0.637 -1.101 8.006 1.00 98.00 112 ARG A O 1
ATOM 805 N N . VAL A 1 113 ? 1.528 -0.266 9.898 1.00 97.19 113 VAL A N 1
ATOM 806 C CA . VAL A 1 113 ? 0.727 0.955 9.968 1.00 97.19 113 VAL A CA 1
ATOM 807 C C . VAL A 1 113 ? 1.642 2.164 9.852 1.00 97.19 113 VAL A C 1
ATOM 809 O O . VAL A 1 113 ? 2.570 2.348 10.643 1.00 97.19 113 VAL A O 1
ATOM 812 N N . TRP A 1 114 ? 1.343 2.988 8.857 1.00 96.00 114 TRP A N 1
ATOM 813 C CA . TRP A 1 114 ? 2.059 4.198 8.492 1.00 96.00 114 TRP A CA 1
ATOM 814 C C . TRP A 1 114 ? 1.199 5.389 8.910 1.00 96.00 114 TRP A C 1
ATOM 816 O O . TRP A 1 114 ? 0.062 5.521 8.455 1.00 96.00 114 TRP A O 1
ATOM 826 N N . GLY A 1 115 ? 1.712 6.243 9.798 1.00 91.94 115 GLY A N 1
ATOM 827 C CA . GLY A 1 115 ? 1.038 7.499 10.147 1.00 91.94 115 GLY A CA 1
ATOM 828 C C . GLY A 1 115 ? 1.035 8.487 8.972 1.00 91.94 115 GLY A C 1
ATOM 829 O O . GLY A 1 115 ? 1.789 8.287 8.026 1.00 91.94 115 GLY A O 1
ATOM 830 N N . PRO A 1 116 ? 0.267 9.588 9.026 1.00 86.12 116 PRO A N 1
ATOM 831 C CA . PRO A 1 116 ? 0.190 10.569 7.934 1.00 86.12 116 PRO A CA 1
ATOM 832 C C . PRO A 1 116 ? 1.493 11.359 7.719 1.00 86.12 116 PRO A C 1
ATOM 834 O O . PRO A 1 116 ? 1.592 12.167 6.804 1.00 86.12 116 PRO A O 1
ATOM 837 N N . SER A 1 117 ? 2.516 11.156 8.556 1.00 80.25 117 SER A N 1
ATOM 838 C CA . SER A 1 117 ? 3.785 11.885 8.489 1.00 80.25 117 SER A CA 1
ATOM 839 C C . SER A 1 117 ? 4.567 11.654 7.196 1.00 80.25 117 SER A C 1
ATOM 841 O O . SER A 1 117 ? 5.418 12.480 6.875 1.00 80.25 117 SER A O 1
ATOM 843 N N . TRP A 1 118 ? 4.273 10.594 6.432 1.00 73.25 118 TRP A N 1
ATOM 844 C CA . TRP A 1 118 ? 4.849 10.416 5.096 1.00 73.25 118 TRP A CA 1
ATOM 845 C C . TRP A 1 118 ? 4.400 11.508 4.104 1.00 73.25 118 TRP A C 1
ATOM 847 O O . TRP A 1 118 ? 5.076 11.686 3.098 1.00 73.25 118 TRP A O 1
ATOM 857 N N . MET A 1 119 ? 3.344 12.281 4.415 1.00 65.88 119 MET A N 1
ATOM 858 C CA . MET A 1 119 ? 2.895 13.463 3.657 1.00 65.88 119 MET A CA 1
ATOM 859 C C . MET A 1 119 ? 3.612 14.772 4.027 1.00 65.88 119 MET A C 1
ATOM 861 O O . MET A 1 119 ? 3.250 15.826 3.510 1.00 65.88 119 MET A O 1
ATOM 865 N N . LYS A 1 120 ? 4.614 14.770 4.921 1.00 55.94 120 LYS A N 1
ATOM 866 C CA . LYS A 1 120 ? 5.366 15.995 5.251 1.00 55.94 120 LYS A CA 1
ATOM 867 C C . LYS A 1 120 ? 6.278 16.425 4.094 1.00 55.94 120 LYS A C 1
ATOM 869 O O . LYS A 1 120 ? 7.486 16.216 4.144 1.00 55.94 120 LYS A O 1
ATOM 874 N N . THR A 1 121 ? 5.700 17.053 3.074 1.00 49.03 121 THR A N 1
ATOM 875 C CA . THR A 1 121 ? 6.428 17.829 2.060 1.00 49.03 121 THR A CA 1
ATOM 876 C C . THR A 1 121 ? 5.534 18.920 1.460 1.00 49.03 121 THR A C 1
ATOM 878 O O . THR A 1 121 ? 5.403 19.048 0.247 1.00 49.03 121 THR A O 1
ATOM 881 N N . GLU A 1 122 ? 4.904 19.733 2.309 1.00 46.34 122 GLU A N 1
ATOM 882 C CA . GLU A 1 122 ? 4.575 21.100 1.900 1.00 46.34 122 GLU A CA 1
ATOM 883 C C . GLU A 1 122 ? 5.775 21.979 2.249 1.00 46.34 122 GLU A C 1
ATOM 885 O O . GLU A 1 122 ? 6.049 22.228 3.422 1.00 46.34 122 GLU A O 1
ATOM 890 N N . GLY A 1 123 ? 6.516 22.404 1.228 1.00 41.00 123 GLY A N 1
ATOM 891 C CA . GLY A 1 123 ? 7.597 23.372 1.375 1.00 41.00 123 GLY A CA 1
ATOM 892 C C . GLY A 1 123 ? 8.876 22.950 0.670 1.00 41.00 123 GLY A C 1
ATOM 893 O O . GLY A 1 123 ? 9.568 22.052 1.125 1.00 41.00 123 GLY A O 1
ATOM 894 N N . GLU A 1 124 ? 9.177 23.677 -0.403 1.00 36.22 124 GLU A N 1
ATOM 895 C CA . GLU A 1 124 ? 10.450 23.717 -1.125 1.00 36.22 124 GLU A CA 1
ATOM 896 C C . GLU A 1 124 ? 10.744 22.511 -2.026 1.00 36.22 124 GLU A C 1
ATOM 898 O O . GLU A 1 124 ? 11.384 21.524 -1.668 1.00 36.22 124 GLU A O 1
ATOM 903 N N . ALA A 1 125 ? 10.361 22.670 -3.298 1.00 40.78 125 ALA A N 1
ATOM 904 C CA . ALA A 1 125 ? 11.240 22.227 -4.366 1.00 40.78 125 ALA A CA 1
ATOM 905 C C . ALA A 1 125 ? 12.610 22.879 -4.122 1.00 40.78 125 ALA A C 1
ATOM 907 O O . ALA A 1 125 ? 12.804 24.056 -4.420 1.00 40.78 125 ALA A O 1
ATOM 908 N N . VAL A 1 126 ? 13.530 22.130 -3.518 1.00 39.06 126 VAL A N 1
ATOM 909 C CA . VAL A 1 126 ? 14.936 22.512 -3.462 1.00 39.06 126 VAL A CA 1
ATOM 910 C C . VAL A 1 126 ? 15.449 22.397 -4.893 1.00 39.06 126 VAL A C 1
ATOM 912 O O . VAL A 1 126 ? 15.773 21.311 -5.377 1.00 39.06 126 VAL A O 1
ATOM 915 N N . GLU A 1 127 ? 15.448 23.516 -5.616 1.00 40.00 127 GLU A N 1
ATOM 916 C CA . GLU A 1 127 ? 16.264 23.654 -6.815 1.00 40.00 127 GLU A CA 1
ATOM 917 C C . GLU A 1 127 ? 17.724 23.485 -6.392 1.00 40.00 127 GLU A C 1
ATOM 919 O O . GLU A 1 127 ? 18.334 24.382 -5.816 1.00 40.00 127 GLU A O 1
ATOM 924 N N . GLY A 1 128 ? 18.261 22.293 -6.649 1.00 38.62 128 GLY A N 1
ATOM 925 C CA . GLY A 1 128 ? 19.655 21.969 -6.381 1.00 38.62 128 GLY A CA 1
ATOM 926 C C . GLY A 1 128 ? 19.875 20.984 -5.239 1.00 38.62 128 GLY A C 1
ATOM 927 O O . GLY A 1 128 ? 20.688 21.252 -4.370 1.00 38.62 128 GLY A O 1
ATOM 928 N N . ASP A 1 129 ? 19.232 19.817 -5.261 1.00 36.91 129 ASP A N 1
ATOM 929 C CA . ASP A 1 129 ? 19.914 18.595 -4.829 1.00 36.91 129 ASP A CA 1
ATOM 930 C C . ASP A 1 129 ? 19.283 17.369 -5.503 1.00 36.91 129 ASP A C 1
ATOM 932 O O . ASP A 1 129 ? 18.120 17.366 -5.898 1.00 36.91 129 ASP A O 1
ATOM 93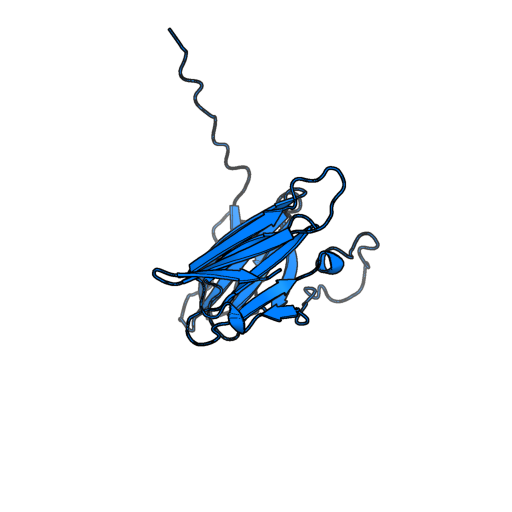6 N N . SER A 1 130 ? 20.096 16.350 -5.713 1.00 43.69 130 SER A N 1
ATOM 937 C CA . SER A 1 130 ? 19.923 15.171 -6.567 1.00 43.69 130 SER A CA 1
ATOM 938 C C . SER A 1 130 ? 18.627 14.333 -6.429 1.00 43.69 130 SER A C 1
ATOM 940 O O . SER A 1 130 ? 18.705 13.165 -6.088 1.00 43.69 130 SER A O 1
ATOM 942 N N . GLY A 1 131 ? 17.438 14.855 -6.771 1.00 56.25 131 GLY A N 1
ATOM 943 C CA . GLY A 1 131 ? 16.246 14.095 -7.220 1.00 56.25 131 GLY A CA 1
ATOM 944 C C . GLY A 1 131 ? 15.867 12.826 -6.432 1.00 56.25 131 GLY A C 1
ATOM 945 O O . GLY A 1 131 ? 15.326 11.879 -7.009 1.00 56.25 131 GLY A O 1
ATOM 946 N N . GLN A 1 132 ? 16.205 12.758 -5.143 1.00 66.56 132 GLN A N 1
ATOM 947 C CA . GLN A 1 132 ? 16.210 11.504 -4.408 1.00 66.56 132 GLN A CA 1
ATOM 948 C C . GLN A 1 132 ? 14.805 11.207 -3.896 1.00 66.56 132 GLN A C 1
ATOM 950 O O . GLN A 1 132 ? 14.223 11.973 -3.133 1.00 66.56 132 GLN A O 1
ATOM 955 N N . LEU A 1 133 ? 14.261 10.066 -4.314 1.00 84.50 133 LEU A N 1
ATOM 956 C CA . LEU A 1 133 ? 12.970 9.589 -3.842 1.00 84.50 133 LEU A CA 1
ATOM 957 C C . LEU A 1 133 ? 12.982 9.440 -2.313 1.00 84.50 133 LEU A C 1
ATOM 959 O O . LEU A 1 133 ? 13.769 8.657 -1.773 1.00 84.50 133 LEU A O 1
ATOM 963 N N . GLN A 1 134 ? 12.074 10.138 -1.628 1.00 90.00 134 GLN A N 1
ATOM 964 C CA . GLN A 1 134 ? 11.884 9.992 -0.188 1.00 90.00 134 GLN A CA 1
ATOM 965 C C . GLN A 1 134 ? 11.524 8.542 0.149 1.00 90.00 134 GLN A C 1
ATOM 967 O O . GLN A 1 134 ? 10.595 7.964 -0.421 1.00 90.00 134 GLN A O 1
ATOM 972 N N . THR A 1 135 ? 12.233 7.956 1.117 1.00 91.56 135 THR A N 1
ATOM 973 C CA . THR A 1 135 ? 11.941 6.605 1.607 1.00 91.56 135 THR A CA 1
ATOM 974 C C . THR A 1 135 ? 11.567 6.611 3.075 1.00 91.56 135 THR A C 1
ATOM 976 O O . THR A 1 135 ? 12.307 7.150 3.894 1.00 91.56 135 THR A O 1
ATOM 979 N N . VAL A 1 136 ? 10.479 5.929 3.423 1.00 93.44 136 VAL A N 1
ATOM 980 C CA . VAL A 1 136 ? 10.052 5.717 4.810 1.00 93.44 136 VAL A CA 1
ATOM 981 C C . VAL A 1 136 ? 10.124 4.224 5.107 1.00 93.44 136 VAL A C 1
ATOM 983 O O . VAL A 1 136 ? 9.631 3.402 4.338 1.00 93.44 136 VAL A O 1
ATOM 986 N N . SER A 1 137 ? 10.782 3.857 6.204 1.00 92.06 137 SER A N 1
ATOM 987 C CA . SER A 1 137 ? 10.911 2.452 6.638 1.00 92.06 137 SER A CA 1
ATOM 988 C C . SER A 1 137 ? 10.315 2.203 8.022 1.00 92.06 137 SER A C 1
ATOM 990 O O . SER A 1 137 ? 10.022 1.058 8.365 1.00 92.06 137 SER A O 1
ATOM 992 N N . GLU A 1 138 ? 10.138 3.265 8.809 1.00 89.50 138 GLU A N 1
ATOM 993 C CA . GLU A 1 138 ? 9.549 3.196 10.139 1.00 89.50 138 GLU A CA 1
ATOM 994 C C . GLU A 1 138 ? 8.027 3.109 10.037 1.00 89.50 138 GLU A C 1
ATOM 996 O O . GLU A 1 138 ? 7.366 3.983 9.477 1.00 89.50 138 GLU A O 1
ATOM 1001 N N . ALA A 1 139 ? 7.481 2.030 10.586 1.00 94.00 139 ALA A N 1
ATOM 1002 C CA . ALA A 1 139 ? 6.055 1.775 10.692 1.00 94.00 139 ALA A CA 1
ATOM 1003 C C . ALA A 1 139 ? 5.778 1.051 12.007 1.00 94.00 139 ALA A C 1
ATOM 1005 O O . ALA A 1 139 ? 6.637 0.334 12.528 1.00 94.00 139 ALA A O 1
ATOM 1006 N N . ILE A 1 140 ? 4.556 1.176 12.513 1.00 95.62 140 ILE A N 1
ATOM 1007 C CA . ILE A 1 140 ? 4.093 0.329 13.612 1.00 95.62 140 ILE A CA 1
ATOM 1008 C C . ILE A 1 140 ? 3.843 -1.068 13.040 1.00 95.62 140 ILE A C 1
ATOM 1010 O O . ILE A 1 140 ? 3.104 -1.212 12.066 1.00 95.62 140 ILE A O 1
ATOM 1014 N N . VAL A 1 141 ? 4.447 -2.097 13.634 1.00 97.25 141 VAL A N 1
ATOM 1015 C CA . VAL A 1 141 ? 4.315 -3.490 13.182 1.00 97.25 141 VAL A CA 1
ATOM 1016 C C . VAL A 1 141 ? 3.295 -4.230 14.048 1.00 97.25 141 VAL A C 1
ATOM 1018 O O . VAL A 1 141 ? 3.419 -4.291 15.269 1.00 97.25 141 VAL A O 1
ATOM 1021 N N . LEU A 1 142 ? 2.288 -4.822 13.408 1.00 96.94 142 LEU A N 1
ATOM 1022 C CA . LEU A 1 142 ? 1.207 -5.585 14.029 1.00 96.94 142 LEU A CA 1
ATOM 1023 C C . LEU A 1 142 ? 1.343 -7.076 13.688 1.00 96.94 142 LEU A C 1
ATOM 1025 O O . LEU A 1 142 ? 0.657 -7.613 12.816 1.00 96.94 142 LEU A O 1
ATOM 1029 N N . GLU A 1 143 ? 2.215 -7.776 14.411 1.00 95.81 143 GLU A N 1
ATOM 1030 C CA . GLU A 1 143 ? 2.482 -9.209 14.192 1.00 95.81 143 GLU A CA 1
ATOM 1031 C C . GLU A 1 143 ? 1.262 -10.098 14.485 1.00 95.81 143 GLU A C 1
ATOM 1033 O O . GLU A 1 143 ? 1.058 -11.138 13.857 1.00 95.81 143 GLU A O 1
ATOM 1038 N N . LYS A 1 144 ? 0.395 -9.679 15.418 1.00 93.25 144 LYS A N 1
ATOM 1039 C CA . LYS A 1 144 ? -0.771 -10.474 15.838 1.00 93.25 144 LYS A CA 1
ATOM 1040 C C . LYS A 1 144 ? -1.807 -10.655 14.731 1.00 93.25 144 LYS A C 1
ATOM 1042 O O . LYS A 1 144 ? -2.488 -11.686 14.723 1.00 93.25 144 LYS A O 1
ATOM 1047 N N . LEU A 1 145 ? -1.932 -9.702 13.804 1.00 94.56 145 LEU A N 1
ATOM 1048 C CA . LEU A 1 145 ? -2.824 -9.833 12.646 1.00 94.56 145 LEU A CA 1
ATOM 1049 C C . LEU A 1 145 ? -2.315 -10.936 11.707 1.00 94.56 145 LEU A C 1
ATOM 1051 O O . LEU A 1 145 ? -3.076 -11.833 11.326 1.00 94.56 145 LEU A O 1
ATOM 1055 N N . GLY A 1 146 ? -1.003 -10.991 11.494 1.00 94.88 146 GLY A N 1
ATOM 1056 C CA . GLY A 1 146 ? -0.365 -12.028 10.701 1.00 94.88 146 GLY A CA 1
ATOM 1057 C C . GLY A 1 146 ? -0.498 -11.777 9.197 1.00 94.88 146 GLY A C 1
ATOM 1058 O O . GLY A 1 146 ? -0.659 -10.650 8.737 1.00 94.88 146 GLY A O 1
ATOM 1059 N N . TYR A 1 147 ? -0.485 -12.865 8.427 1.00 96.56 147 TYR A N 1
ATOM 1060 C CA . TYR A 1 147 ? -0.728 -12.842 6.985 1.00 96.56 147 TYR A CA 1
ATOM 1061 C C . TYR A 1 147 ? -2.200 -12.534 6.658 1.00 96.56 147 TYR A C 1
ATOM 1063 O O . TYR A 1 147 ? -3.051 -13.416 6.794 1.00 96.56 147 TYR A O 1
ATOM 1071 N N . CYS A 1 148 ? -2.496 -11.307 6.222 1.00 97.19 148 CYS A N 1
ATOM 1072 C CA . CYS A 1 148 ? -3.844 -10.860 5.861 1.00 97.19 148 CYS A CA 1
ATOM 1073 C C . CYS A 1 148 ? -4.055 -10.806 4.339 1.00 97.19 148 CYS A C 1
ATOM 1075 O O . CYS A 1 148 ? -3.158 -10.449 3.579 1.00 97.19 148 CYS A O 1
ATOM 1077 N N . LEU A 1 149 ? -5.270 -11.145 3.905 1.00 96.38 149 LEU A N 1
ATOM 1078 C CA . LEU A 1 149 ? -5.726 -11.055 2.511 1.00 96.38 149 LEU A CA 1
ATOM 1079 C C . LEU A 1 149 ? -6.530 -9.777 2.244 1.00 96.38 149 LEU A C 1
ATOM 1081 O O . LEU A 1 149 ? -6.626 -9.340 1.103 1.00 96.38 149 LEU A O 1
ATOM 1085 N N . ALA A 1 150 ? -7.105 -9.190 3.292 1.00 97.50 150 ALA A N 1
ATOM 1086 C CA . ALA A 1 150 ? -7.787 -7.907 3.243 1.00 97.50 150 ALA A CA 1
ATOM 1087 C C . ALA A 1 150 ? -7.633 -7.188 4.584 1.00 97.50 150 ALA A C 1
ATOM 1089 O O . ALA A 1 150 ? -7.594 -7.831 5.640 1.00 97.50 150 ALA A O 1
ATOM 1090 N N . LEU A 1 151 ? -7.578 -5.861 4.525 1.00 98.31 151 LEU A N 1
ATOM 1091 C CA . LEU A 1 151 ? -7.564 -4.971 5.678 1.00 98.31 151 LEU A CA 1
ATOM 1092 C C . LEU A 1 151 ? -8.767 -4.032 5.603 1.00 98.31 151 LEU A C 1
ATOM 1094 O O . LEU A 1 151 ? -9.216 -3.670 4.517 1.00 98.31 151 LEU A O 1
ATOM 1098 N N . LYS A 1 152 ? -9.296 -3.646 6.763 1.00 98.00 152 LYS A N 1
ATOM 1099 C CA . LYS A 1 152 ? -10.374 -2.665 6.870 1.00 98.00 152 LYS A CA 1
ATOM 1100 C C . LYS A 1 152 ? -10.193 -1.831 8.130 1.00 98.00 152 LYS A C 1
ATOM 1102 O O . LYS A 1 152 ? -10.151 -2.381 9.230 1.00 98.00 152 LYS A O 1
ATOM 1107 N N . ALA A 1 153 ? -10.135 -0.514 7.974 1.00 97.44 153 ALA A N 1
ATOM 1108 C CA . ALA A 1 153 ? -10.275 0.409 9.088 1.00 97.44 153 ALA A CA 1
ATOM 1109 C C . ALA A 1 153 ? -11.747 0.498 9.516 1.00 97.44 153 ALA A C 1
ATOM 1111 O O . ALA A 1 153 ? -12.649 0.612 8.682 1.00 97.44 153 ALA A O 1
ATOM 1112 N N . LEU A 1 154 ? -11.976 0.440 10.823 1.00 97.38 154 LEU A N 1
ATOM 1113 C CA . LEU A 1 154 ? -13.282 0.504 11.464 1.00 97.38 154 LEU A CA 1
ATOM 1114 C C . LEU A 1 154 ? -13.314 1.768 12.335 1.00 97.38 154 LEU A C 1
ATOM 1116 O O . LEU A 1 154 ? -12.913 1.701 13.499 1.00 97.38 154 LEU A O 1
ATOM 1120 N N . PRO A 1 155 ? -13.691 2.930 11.772 1.00 95.88 155 PRO A N 1
ATOM 1121 C CA . PRO A 1 155 ? -13.721 4.185 12.514 1.00 95.88 155 PRO A CA 1
ATOM 1122 C C . PRO A 1 155 ? -14.751 4.145 13.643 1.00 95.88 155 PRO A C 1
ATOM 1124 O O . PRO A 1 155 ? -15.819 3.545 13.505 1.00 95.88 155 PRO A O 1
ATOM 1127 N N . ASP A 1 156 ? -14.435 4.815 14.748 1.00 95.25 156 ASP A N 1
ATOM 1128 C CA . ASP A 1 156 ? -15.403 5.100 15.800 1.00 95.25 156 ASP A CA 1
ATOM 1129 C C . ASP A 1 156 ? -16.527 5.986 15.239 1.00 95.25 156 ASP A C 1
ATOM 1131 O O . ASP A 1 156 ? -16.296 6.981 14.554 1.00 95.25 156 ASP A O 1
ATOM 1135 N N . THR A 1 157 ? -17.770 5.613 15.526 1.00 93.81 157 THR A N 1
ATOM 1136 C CA . THR A 1 157 ? -18.965 6.330 15.069 1.00 93.81 157 THR A CA 1
ATOM 1137 C C . THR A 1 157 ? -19.224 7.622 15.841 1.00 93.81 157 THR A C 1
ATOM 1139 O O . THR A 1 157 ? -20.076 8.415 15.437 1.00 93.81 157 THR A O 1
ATOM 1142 N N . LYS A 1 158 ? -18.538 7.841 16.971 1.00 95.56 158 LYS A N 1
ATOM 1143 C CA . LYS A 1 158 ? -18.705 9.052 17.774 1.00 95.56 158 LYS A CA 1
ATOM 1144 C C . LYS A 1 158 ? -18.224 10.288 16.992 1.00 95.56 158 LYS A C 1
ATOM 1146 O O . LYS A 1 158 ? -17.059 10.332 16.590 1.00 95.56 158 LYS A O 1
ATOM 1151 N N . PRO A 1 159 ? -19.060 11.336 16.842 1.00 93.44 159 PRO A N 1
ATOM 1152 C CA . PRO A 1 159 ? -18.653 12.574 16.183 1.00 93.44 159 PRO A CA 1
ATOM 1153 C C . PRO A 1 159 ? -17.382 13.167 16.803 1.00 93.44 159 PRO A C 1
ATOM 1155 O O . PRO A 1 159 ? -17.291 13.321 18.022 1.00 93.44 159 PRO A O 1
ATOM 1158 N N . GLY A 1 160 ? -16.404 13.489 15.955 1.00 91.06 160 GLY A N 1
ATOM 1159 C CA . GLY A 1 160 ? -15.114 14.052 16.366 1.00 91.06 160 GLY A CA 1
ATOM 1160 C C . GLY A 1 160 ? -14.115 13.046 16.950 1.00 91.06 160 GLY A C 1
ATOM 1161 O O . GLY A 1 160 ? -13.031 13.453 17.360 1.00 91.06 160 GLY A O 1
ATOM 1162 N N . SER A 1 161 ? -14.442 11.751 17.000 1.00 93.50 161 SER A N 1
ATOM 1163 C CA . SER A 1 161 ? -13.482 10.725 17.409 1.00 93.50 161 SER A CA 1
ATOM 1164 C C . SER A 1 161 ? -12.460 10.461 16.304 1.00 93.50 161 SER A C 1
ATOM 1166 O O . SER A 1 161 ? -12.819 10.256 15.149 1.00 93.50 161 SER A O 1
ATOM 1168 N N . GLY A 1 162 ? -11.177 10.451 16.669 1.00 90.56 162 GLY A N 1
ATOM 1169 C CA . GLY A 1 162 ? -10.083 10.022 15.789 1.00 90.56 162 GLY A CA 1
ATOM 1170 C C . GLY A 1 162 ? -9.732 8.539 15.936 1.00 90.56 162 GLY A C 1
ATOM 1171 O O . GLY A 1 162 ? -8.748 8.084 15.355 1.00 90.56 162 GLY A O 1
ATOM 1172 N N . LEU A 1 163 ? -10.483 7.799 16.758 1.00 94.69 163 LEU A N 1
ATOM 1173 C CA . LEU A 1 163 ? -10.217 6.393 17.035 1.00 94.69 163 LEU A CA 1
ATOM 1174 C C . LEU A 1 163 ? -10.733 5.510 15.901 1.00 94.69 163 LEU A C 1
ATOM 1176 O O . LEU A 1 163 ? -11.771 5.771 15.293 1.00 94.69 163 LEU A O 1
ATOM 1180 N N . PHE A 1 164 ? -10.015 4.425 15.643 1.00 96.12 164 PHE A N 1
ATOM 1181 C CA . PHE A 1 164 ? -10.450 3.374 14.738 1.00 96.12 164 PHE A CA 1
ATOM 1182 C C . PHE A 1 164 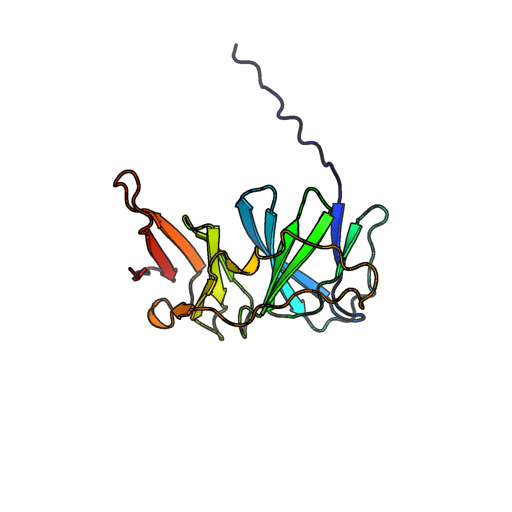? -9.803 2.053 15.142 1.00 96.12 164 PHE A C 1
ATOM 1184 O O . PHE A 1 164 ? -8.674 2.031 15.625 1.00 96.12 164 PHE A O 1
ATOM 1191 N N . ALA A 1 165 ? -10.506 0.950 14.909 1.00 96.81 165 ALA A N 1
ATOM 1192 C CA . ALA A 1 165 ? -9.909 -0.377 14.944 1.00 96.81 165 ALA A CA 1
ATOM 1193 C C . ALA A 1 165 ? -9.388 -0.749 13.549 1.00 96.81 165 ALA A C 1
ATOM 1195 O O . ALA A 1 165 ? -9.873 -0.247 12.532 1.00 96.81 165 ALA A O 1
ATOM 1196 N N . LEU A 1 166 ? -8.444 -1.679 13.480 1.00 97.94 166 LEU A N 1
ATOM 1197 C CA . LEU A 1 166 ? -8.005 -2.300 12.238 1.00 97.94 166 LEU A CA 1
ATOM 1198 C C . LEU A 1 166 ? -8.399 -3.776 12.236 1.00 97.94 166 LEU A C 1
ATOM 1200 O O . LEU A 1 166 ? -7.966 -4.551 13.090 1.00 97.94 166 LEU A O 1
ATOM 1204 N N . ALA A 1 167 ? -9.207 -4.172 11.257 1.00 98.12 167 ALA A N 1
ATOM 1205 C CA . ALA A 1 167 ? -9.567 -5.560 11.021 1.00 98.12 167 ALA A CA 1
ATOM 1206 C C . ALA A 1 167 ? -8.727 -6.150 9.883 1.00 98.12 167 ALA A C 1
ATOM 1208 O O . ALA A 1 167 ? -8.607 -5.551 8.815 1.00 98.12 167 ALA A O 1
ATOM 1209 N N . GLY A 1 168 ? -8.180 -7.344 10.101 1.00 98.00 168 GLY A N 1
ATOM 1210 C CA . GLY A 1 168 ? -7.464 -8.127 9.100 1.00 98.00 168 GLY A CA 1
ATOM 1211 C C . GLY A 1 168 ? -8.123 -9.482 8.876 1.00 98.00 168 GLY A C 1
ATOM 1212 O O . GLY A 1 168 ? -8.291 -10.263 9.817 1.00 98.00 168 GLY A O 1
ATOM 1213 N N . ALA A 1 169 ? -8.481 -9.773 7.627 1.00 97.56 169 ALA A N 1
ATOM 1214 C CA . ALA A 1 169 ? -9.042 -11.058 7.229 1.00 97.56 169 ALA A CA 1
ATOM 1215 C C . ALA A 1 169 ? -7.927 -12.031 6.822 1.00 97.56 169 ALA A C 1
ATOM 1217 O O . ALA A 1 169 ? -7.077 -11.707 5.991 1.00 97.56 169 ALA A O 1
ATOM 1218 N N . ARG A 1 170 ? -7.946 -13.242 7.380 1.00 92.69 170 ARG A N 1
ATOM 1219 C CA . ARG A 1 170 ? -7.036 -14.344 7.053 1.00 92.69 170 ARG A CA 1
ATOM 1220 C C . ARG A 1 170 ? -7.825 -15.643 6.977 1.00 92.69 170 ARG A C 1
ATOM 1222 O O . ARG A 1 170 ? -8.300 -16.132 7.998 1.00 92.69 170 ARG A O 1
ATOM 1229 N N . TYR A 1 171 ? -7.900 -16.232 5.785 1.00 90.62 171 TYR A N 1
ATOM 1230 C CA . TYR A 1 171 ? -8.693 -17.439 5.528 1.00 90.62 171 TYR A CA 1
ATOM 1231 C C . TYR A 1 171 ? -10.140 -17.268 6.031 1.00 90.62 171 TYR A C 1
ATOM 1233 O O . TYR A 1 171 ? -10.866 -16.432 5.507 1.00 90.62 171 TYR A O 1
ATOM 1241 N N . ASN A 1 172 ? -10.540 -18.015 7.060 1.00 93.50 172 ASN A N 1
ATOM 1242 C CA . ASN A 1 172 ? -11.855 -17.974 7.698 1.00 93.50 172 ASN A CA 1
ATOM 1243 C C . ASN A 1 172 ? -11.876 -17.184 9.025 1.00 93.50 172 ASN A C 1
ATOM 1245 O O . ASN A 1 172 ? -12.806 -17.342 9.811 1.00 93.50 172 ASN A O 1
ATOM 1249 N N . ILE A 1 173 ? -10.852 -16.371 9.304 1.00 95.12 173 ILE A N 1
ATOM 1250 C CA . ILE A 1 173 ? -10.706 -15.614 10.553 1.00 95.12 173 ILE A CA 1
ATOM 1251 C C . ILE A 1 173 ? -10.632 -14.118 10.246 1.00 95.12 173 ILE A C 1
ATOM 1253 O O . ILE A 1 173 ? -9.871 -13.692 9.378 1.00 95.12 173 ILE A O 1
ATOM 1257 N N . VAL A 1 174 ? -11.358 -13.313 11.022 1.00 97.44 174 VAL A N 1
ATOM 1258 C CA . VAL A 1 174 ? -11.140 -11.865 11.115 1.00 97.44 174 VAL A CA 1
ATOM 1259 C C . VAL A 1 174 ? -10.515 -11.571 12.469 1.00 97.44 174 VAL A C 1
ATOM 1261 O O . VAL A 1 174 ? -11.075 -11.917 13.507 1.00 97.44 174 VAL A O 1
ATOM 1264 N N . LYS A 1 175 ? -9.339 -10.946 12.460 1.00 96.88 175 LYS A N 1
ATOM 1265 C CA . LYS A 1 175 ? -8.688 -10.443 13.670 1.00 96.88 175 LYS A CA 1
ATOM 1266 C C . LYS A 1 175 ? -8.858 -8.937 13.730 1.00 96.88 175 LYS A C 1
ATOM 1268 O O . LYS A 1 175 ? -8.683 -8.272 12.715 1.00 96.88 175 LYS A O 1
ATOM 1273 N N . ILE A 1 176 ? -9.175 -8.417 14.907 1.00 96.44 176 ILE A N 1
ATOM 1274 C CA . ILE A 1 176 ? -9.358 -6.985 15.137 1.00 96.44 176 ILE A CA 1
ATOM 1275 C C . ILE A 1 176 ? -8.290 -6.528 16.128 1.00 96.44 176 ILE A C 1
ATOM 1277 O O . ILE A 1 176 ? -8.115 -7.141 17.181 1.00 96.44 176 ILE A O 1
ATOM 1281 N N . CYS A 1 177 ? -7.575 -5.467 15.770 1.00 93.62 177 CYS A N 1
ATOM 1282 C CA . CYS A 1 177 ? -6.680 -4.732 16.652 1.00 93.62 177 CYS A CA 1
ATOM 1283 C C . CYS A 1 177 ? -7.270 -3.343 16.902 1.00 93.62 177 CYS A C 1
ATOM 1285 O O . CYS A 1 177 ? -7.784 -2.722 15.975 1.00 93.62 177 CYS A O 1
ATOM 1287 N N . VAL A 1 178 ? -7.208 -2.890 18.150 1.00 88.69 178 VAL A N 1
ATOM 1288 C CA . VAL A 1 178 ? -7.667 -1.576 18.624 1.00 88.69 178 VAL A CA 1
ATOM 1289 C C . VAL A 1 178 ? -6.502 -0.815 19.226 1.00 88.69 178 VAL A C 1
ATOM 1291 O O . VAL A 1 178 ? -5.582 -1.497 19.738 1.00 88.69 178 VAL A O 1
#

Organism: NCBI:txid73025